Protein AF-A0A4W5RNV9-F1 (afdb_monomer_lite)

pLDDT: mean 83.93, std 9.28, range [51.06, 95.19]

Structure (mmCIF, N/CA/C/O backbone):
data_AF-A0A4W5RNV9-F1
#
_entry.id   AF-A0A4W5RNV9-F1
#
loop_
_atom_site.group_PDB
_atom_site.id
_atom_site.type_symbol
_atom_site.label_atom_id
_atom_site.label_alt_id
_atom_site.label_comp_id
_atom_site.label_asym_id
_atom_site.label_entity_id
_atom_site.label_seq_id
_atom_site.pdbx_PDB_ins_code
_atom_site.Cartn_x
_atom_site.Cartn_y
_atom_site.Cartn_z
_atom_site.occupancy
_atom_site.B_iso_or_equiv
_atom_site.auth_seq_id
_atom_site.auth_comp_id
_atom_site.auth_asym_id
_atom_site.auth_atom_id
_atom_site.pdbx_PDB_model_num
ATOM 1 N N . MET A 1 1 ? -69.099 -3.781 39.130 1.00 58.97 1 MET A N 1
ATOM 2 C CA . MET A 1 1 ? -67.639 -3.801 38.863 1.00 58.97 1 MET A CA 1
ATOM 3 C C . MET A 1 1 ? -66.795 -4.014 40.125 1.00 58.97 1 MET A C 1
ATOM 5 O O . MET A 1 1 ? -65.880 -4.821 40.076 1.00 58.97 1 MET A O 1
ATOM 9 N N . LEU A 1 2 ? -67.103 -3.365 41.258 1.00 75.88 2 LEU A N 1
ATOM 10 C CA . LEU A 1 2 ? -66.300 -3.447 42.494 1.00 75.88 2 LEU A CA 1
ATOM 11 C C . LEU A 1 2 ? -66.225 -4.854 43.123 1.00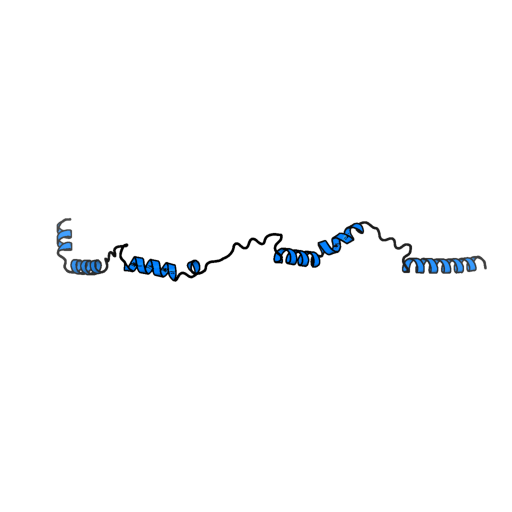 75.88 2 LEU A C 1
ATOM 13 O O . LEU A 1 2 ? -65.131 -5.308 43.431 1.00 75.88 2 LEU A O 1
ATOM 17 N N . ALA A 1 3 ? -67.345 -5.579 43.223 1.00 73.31 3 ALA A N 1
ATOM 18 C CA . ALA A 1 3 ? -67.386 -6.911 43.848 1.00 73.31 3 ALA A CA 1
ATOM 19 C C . ALA A 1 3 ? -66.499 -7.965 43.148 1.00 73.31 3 ALA A C 1
ATOM 21 O O . ALA A 1 3 ? -65.906 -8.821 43.798 1.00 73.31 3 ALA A O 1
ATOM 22 N N . LEU A 1 4 ? -66.360 -7.872 41.821 1.00 79.56 4 LEU A N 1
ATOM 23 C CA . LEU A 1 4 ? -65.486 -8.739 41.023 1.00 79.56 4 LEU A CA 1
ATOM 24 C C . LEU A 1 4 ? -64.002 -8.482 41.326 1.00 79.56 4 LEU A C 1
ATOM 26 O O . LEU A 1 4 ? -63.221 -9.425 41.426 1.00 79.56 4 LEU A O 1
ATOM 30 N N . ASN A 1 5 ? -63.621 -7.219 41.539 1.00 78.62 5 ASN A N 1
ATOM 31 C CA . ASN A 1 5 ? -62.270 -6.865 41.974 1.00 78.62 5 ASN A CA 1
ATOM 32 C C . ASN A 1 5 ? -62.004 -7.316 43.415 1.00 78.62 5 ASN A C 1
ATOM 34 O O . ASN A 1 5 ? -60.922 -7.826 43.694 1.00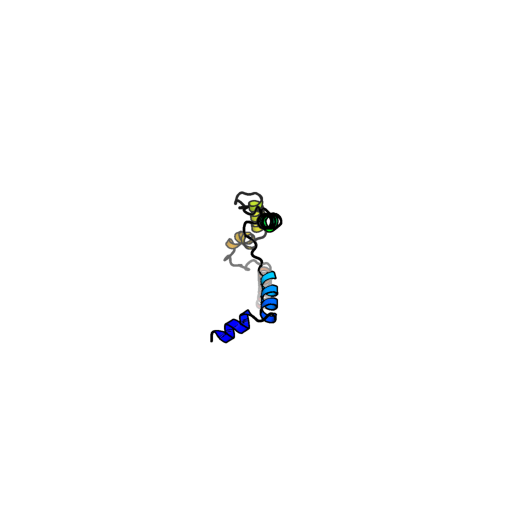 78.62 5 ASN A O 1
ATOM 38 N N . SER A 1 6 ? -62.989 -7.209 44.310 1.00 76.88 6 SER A N 1
ATOM 39 C CA . SER A 1 6 ? -62.886 -7.714 45.685 1.00 76.88 6 SER A CA 1
ATOM 40 C C . SER A 1 6 ? -62.646 -9.228 45.720 1.00 76.88 6 SER A C 1
ATOM 42 O O . SER A 1 6 ? -61.741 -9.689 46.411 1.00 76.88 6 SER A O 1
ATOM 44 N N . ALA A 1 7 ? -63.389 -9.996 44.914 1.00 78.88 7 ALA A N 1
ATOM 45 C CA . ALA A 1 7 ? -63.210 -11.445 44.791 1.00 78.88 7 ALA A CA 1
ATOM 46 C C . ALA A 1 7 ? -61.848 -11.820 44.182 1.00 78.88 7 ALA A C 1
ATOM 48 O O . ALA A 1 7 ? -61.214 -12.786 44.600 1.00 78.88 7 ALA A O 1
ATOM 49 N N . ARG A 1 8 ? -61.367 -11.026 43.218 1.00 76.75 8 ARG A N 1
ATOM 50 C CA . ARG A 1 8 ? -60.053 -11.207 42.594 1.00 76.75 8 ARG A CA 1
ATOM 51 C C . ARG A 1 8 ? -58.904 -10.985 43.588 1.00 76.75 8 ARG A C 1
ATOM 53 O O . ARG A 1 8 ? -57.928 -11.727 43.544 1.00 76.75 8 ARG A O 1
ATOM 60 N N . ILE A 1 9 ? -59.030 -10.000 44.479 1.00 77.50 9 ILE A N 1
ATOM 61 C CA . ILE A 1 9 ? -58.042 -9.685 45.528 1.00 77.50 9 ILE A CA 1
ATOM 62 C C . ILE A 1 9 ? -58.061 -10.735 46.649 1.00 77.50 9 ILE A C 1
ATOM 64 O O . ILE A 1 9 ? -57.005 -11.109 47.146 1.00 77.50 9 ILE A O 1
ATOM 68 N N . ALA A 1 10 ? -59.240 -11.251 47.008 1.00 79.12 10 ALA A N 1
ATOM 69 C CA . ALA A 1 10 ? -59.396 -12.293 48.028 1.00 79.12 10 ALA A CA 1
ATOM 70 C C . ALA A 1 10 ? -59.018 -13.710 47.541 1.00 79.12 10 ALA A C 1
ATOM 72 O O . ALA A 1 10 ? -59.038 -14.662 48.316 1.00 79.12 10 ALA A O 1
ATOM 73 N N . SER A 1 11 ? -58.704 -13.876 46.253 1.00 86.94 11 SER A N 1
ATOM 74 C CA . SER A 1 11 ? -58.405 -15.178 45.660 1.00 86.94 11 SER A CA 1
ATOM 75 C C . SER A 1 11 ? -56.946 -15.591 45.888 1.00 86.94 11 SER A C 1
ATOM 77 O O . SER A 1 11 ? -56.035 -15.136 45.191 1.00 86.94 11 SER A O 1
ATOM 79 N N . ASP A 1 12 ? -56.744 -16.581 46.754 1.00 84.62 12 ASP A N 1
ATOM 80 C CA . ASP A 1 12 ? -55.444 -17.185 47.088 1.00 84.62 12 ASP A CA 1
ATOM 81 C C . ASP A 1 12 ? -54.624 -17.662 45.878 1.00 84.62 12 ASP A C 1
ATOM 83 O O . ASP A 1 12 ? -53.395 -17.563 45.860 1.00 84.62 12 ASP A O 1
ATOM 87 N N . ALA A 1 13 ? -55.286 -18.172 44.836 1.00 84.25 13 ALA A N 1
ATOM 88 C CA . ALA A 1 13 ? -54.611 -18.636 43.624 1.00 84.25 13 ALA A CA 1
ATOM 89 C C . ALA A 1 13 ? -53.945 -17.483 42.850 1.00 84.25 13 ALA A C 1
ATOM 91 O O . ALA A 1 13 ? -52.837 -17.632 42.331 1.00 84.25 13 ALA A O 1
ATOM 92 N N . LEU A 1 14 ? -54.605 -16.321 42.802 1.00 85.19 14 LEU A N 1
ATOM 93 C CA . LEU A 1 14 ? -54.078 -15.121 42.153 1.00 85.19 14 LEU A CA 1
ATOM 94 C C . LEU A 1 14 ? -52.966 -14.505 42.996 1.00 85.19 14 LEU A C 1
ATOM 96 O O . LEU A 1 14 ? -51.916 -14.179 42.451 1.00 85.19 14 LEU A O 1
ATOM 100 N N . TYR A 1 15 ? -53.139 -14.473 44.319 1.00 85.12 15 TYR A N 1
ATOM 101 C CA . TYR A 1 15 ? -52.088 -14.057 45.244 1.00 85.12 15 TYR A CA 1
ATOM 102 C C . TYR A 1 15 ? -50.806 -14.885 45.071 1.00 85.12 15 TYR A C 1
ATOM 104 O O . TYR A 1 15 ? -49.729 -14.327 44.867 1.00 85.12 15 TYR A O 1
ATOM 112 N N . LYS A 1 16 ? -50.904 -16.222 45.074 1.00 90.69 16 LYS A N 1
ATOM 113 C CA . LYS A 1 16 ? -49.736 -17.106 44.897 1.00 90.69 16 LYS A CA 1
ATOM 114 C C . LYS A 1 16 ? -49.077 -16.932 43.528 1.00 90.69 16 LYS A C 1
ATOM 116 O O . LYS A 1 16 ? -47.851 -16.995 43.428 1.00 90.69 16 LYS A O 1
ATOM 121 N N . LYS A 1 17 ? -49.870 -16.702 42.478 1.00 90.19 17 LYS A N 1
ATOM 122 C CA . LYS A 1 17 ? -49.361 -16.416 41.131 1.00 90.19 17 LYS A CA 1
ATOM 123 C C . LYS A 1 17 ? -48.562 -15.113 41.109 1.00 90.19 17 LYS A C 1
ATOM 125 O O . LYS A 1 17 ? -47.406 -15.125 40.687 1.00 90.19 17 LYS A O 1
ATOM 130 N N . ASP A 1 18 ? -49.143 -14.025 41.604 1.00 87.94 18 ASP A N 1
ATOM 131 C CA . ASP A 1 18 ? -48.507 -12.706 41.605 1.00 87.94 18 ASP A CA 1
ATOM 132 C C . ASP A 1 18 ? -47.288 -12.666 42.542 1.00 87.94 18 ASP A C 1
ATOM 134 O O . ASP A 1 18 ? -46.279 -12.041 42.219 1.00 87.94 18 ASP A O 1
ATOM 138 N N . PHE A 1 19 ? -47.324 -13.413 43.649 1.00 87.94 19 PHE A N 1
ATOM 139 C CA . PHE A 1 19 ? -46.187 -13.605 44.552 1.00 87.94 19 PHE A CA 1
ATOM 140 C C . PHE A 1 19 ? -45.017 -14.336 43.884 1.00 87.94 19 PHE A C 1
ATOM 142 O O . PHE A 1 19 ? -43.859 -13.978 44.077 1.00 87.94 19 PHE A O 1
ATOM 149 N N . ASN A 1 20 ? -45.281 -15.357 43.070 1.00 90.25 20 ASN A N 1
ATOM 150 C CA . ASN A 1 20 ? -44.209 -16.012 42.321 1.00 90.25 20 ASN A CA 1
ATOM 151 C C . ASN A 1 20 ? -43.672 -15.119 41.193 1.00 90.25 20 ASN A C 1
ATOM 153 O O . ASN A 1 20 ? -42.471 -15.127 40.938 1.00 90.25 20 ASN A O 1
ATOM 157 N N . MET A 1 21 ? -44.525 -14.294 40.578 1.00 88.88 21 MET A N 1
ATOM 158 C CA . MET A 1 21 ? -44.105 -13.295 39.587 1.00 88.88 21 MET A CA 1
ATOM 159 C C . MET A 1 21 ? -43.334 -12.119 40.196 1.00 88.88 21 MET A C 1
ATOM 161 O O . MET A 1 21 ? -42.543 -11.484 39.503 1.00 88.88 21 MET A O 1
ATOM 165 N N . SER A 1 22 ? -43.546 -11.778 41.468 1.00 87.19 22 SER A N 1
ATOM 166 C CA . SER A 1 22 ? -42.786 -10.704 42.115 1.00 87.19 22 SER A CA 1
ATOM 167 C C . SER A 1 22 ? -41.362 -11.138 42.454 1.00 87.19 22 SER A C 1
ATOM 169 O O . SER A 1 22 ? -40.446 -10.332 42.322 1.00 87.19 22 SER A O 1
ATOM 171 N N . LYS A 1 23 ? -41.143 -12.420 42.775 1.00 86.88 23 LYS A N 1
ATOM 172 C CA . LYS A 1 23 ? -39.803 -12.985 43.017 1.00 86.88 23 LYS A CA 1
ATOM 173 C C . LYS A 1 23 ? -38.863 -12.873 41.823 1.00 86.88 23 LYS A C 1
ATOM 175 O O . LYS A 1 23 ? -37.662 -12.934 42.018 1.00 86.88 23 LYS A O 1
ATOM 180 N N . THR A 1 24 ? -39.380 -12.736 40.604 1.00 83.25 24 THR A N 1
ATOM 181 C CA . THR A 1 24 ? -38.552 -12.572 39.400 1.00 83.25 24 THR A CA 1
ATOM 182 C C . THR A 1 24 ? -38.249 -11.105 39.086 1.00 83.25 24 THR A C 1
ATOM 184 O O . THR A 1 24 ? -37.485 -10.824 38.166 1.00 83.25 24 THR A O 1
ATOM 187 N N . LYS A 1 25 ? -38.841 -10.152 39.818 1.00 83.94 25 LYS A N 1
ATOM 188 C CA . LYS A 1 25 ? -38.636 -8.711 39.616 1.00 83.94 25 LYS A CA 1
ATOM 189 C C . LYS A 1 25 ? -37.451 -8.230 40.448 1.00 83.94 25 LYS A C 1
ATOM 191 O O . LYS A 1 25 ? -37.625 -7.634 41.506 1.00 83.94 25 LYS A O 1
ATOM 196 N N . PHE A 1 26 ? -36.245 -8.462 39.949 1.00 80.81 26 PHE A N 1
ATOM 197 C CA . PHE A 1 26 ? -35.030 -7.906 40.540 1.00 80.81 26 PHE A CA 1
ATOM 198 C C . PHE A 1 26 ? -34.676 -6.577 39.868 1.00 80.81 26 PHE A C 1
ATOM 200 O O . PHE A 1 26 ? -34.549 -6.511 38.649 1.00 80.81 26 PHE A O 1
ATOM 207 N N . HIS A 1 27 ? -34.513 -5.520 40.665 1.00 80.44 27 HIS A N 1
ATOM 208 C CA . HIS A 1 27 ? -33.891 -4.271 40.229 1.00 80.44 27 HIS A CA 1
ATOM 209 C C . HIS A 1 27 ? -32.483 -4.231 40.806 1.00 80.44 27 HIS A C 1
ATOM 211 O O . HIS A 1 27 ? -32.312 -4.035 42.009 1.00 80.44 27 HIS A O 1
ATOM 217 N N . LEU A 1 28 ? -31.480 -4.449 39.957 1.00 79.88 28 LEU A N 1
ATOM 218 C CA . LEU A 1 28 ? -30.101 -4.202 40.348 1.00 79.88 28 LEU A CA 1
ATOM 219 C C . LEU A 1 28 ? -29.789 -2.720 40.115 1.00 79.88 28 LEU A C 1
ATOM 221 O O . LEU A 1 28 ? -30.036 -2.227 39.011 1.00 79.88 28 LEU A O 1
ATOM 225 N N . PRO A 1 29 ? -29.268 -1.999 41.122 1.00 83.56 29 PRO A N 1
ATOM 226 C CA . PRO A 1 29 ? -28.778 -0.647 40.912 1.00 83.56 29 PRO A CA 1
ATOM 227 C C . PRO A 1 29 ? -27.620 -0.682 39.913 1.00 83.56 29 PRO A C 1
ATOM 229 O O . PRO A 1 29 ? -26.732 -1.529 40.007 1.00 83.56 29 PRO A O 1
ATOM 232 N N . VAL A 1 30 ? -27.641 0.243 38.955 1.00 74.81 30 VAL A N 1
ATOM 233 C CA . VAL A 1 30 ? -26.616 0.347 37.904 1.00 74.81 30 VAL A CA 1
ATOM 234 C C . VAL A 1 30 ? -25.235 0.637 38.502 1.00 74.81 30 VAL A C 1
ATOM 236 O O . VAL A 1 30 ? -24.239 0.115 38.011 1.00 74.81 30 VAL A O 1
ATOM 239 N N . ASP A 1 31 ? -25.197 1.363 39.620 1.00 83.12 31 ASP A N 1
ATOM 240 C CA . ASP A 1 31 ? -23.973 1.774 40.319 1.00 83.12 31 ASP A CA 1
ATOM 241 C C . ASP A 1 31 ? -23.426 0.688 41.268 1.00 83.12 31 ASP A C 1
ATOM 243 O O . ASP A 1 31 ? -22.654 0.959 42.189 1.00 83.12 31 ASP A O 1
ATOM 247 N N . MET A 1 32 ? -23.844 -0.571 41.093 1.00 90.94 32 MET A N 1
ATOM 248 C CA . MET A 1 32 ? -23.283 -1.675 41.862 1.00 90.94 32 MET A CA 1
ATOM 249 C C . MET A 1 32 ? -21.817 -1.892 41.468 1.00 90.94 32 MET A C 1
ATOM 251 O O . MET A 1 32 ? -21.484 -2.086 40.298 1.00 90.94 32 MET A O 1
ATOM 255 N N . LEU A 1 33 ? -20.943 -1.961 42.472 1.00 91.31 33 LEU A N 1
ATOM 256 C CA . LEU A 1 33 ? -19.493 -2.089 42.293 1.00 91.31 33 LEU A CA 1
ATOM 257 C C . LEU A 1 33 ? -19.085 -3.308 41.439 1.00 91.31 33 LEU A C 1
ATOM 259 O O . LEU A 1 33 ? -18.093 -3.270 40.716 1.00 91.31 33 LEU A O 1
ATOM 263 N N . THR A 1 34 ? -19.869 -4.390 41.489 1.00 90.50 34 THR A N 1
ATOM 264 C CA . THR A 1 34 ? -19.662 -5.604 40.683 1.00 90.50 34 THR A CA 1
ATOM 265 C C . THR A 1 34 ? -19.898 -5.363 39.191 1.00 90.50 34 THR A C 1
ATOM 267 O O . THR A 1 34 ? -19.150 -5.888 38.367 1.00 90.50 34 THR A O 1
ATOM 270 N N . ILE A 1 35 ? -20.891 -4.542 38.835 1.00 90.69 35 ILE A N 1
ATOM 271 C CA . ILE A 1 35 ? -21.207 -4.178 37.449 1.00 90.69 35 ILE A CA 1
ATOM 272 C C . ILE A 1 35 ? -20.107 -3.267 36.901 1.00 90.69 35 ILE A C 1
ATOM 274 O O . ILE A 1 35 ? -19.610 -3.493 35.795 1.00 90.69 35 ILE A O 1
ATOM 278 N N . GLU A 1 36 ? -19.664 -2.283 37.689 1.00 92.19 36 GLU A N 1
ATOM 279 C CA . GLU A 1 36 ? -18.540 -1.425 37.304 1.00 92.19 36 GLU A CA 1
ATOM 280 C C . GLU A 1 36 ? -17.249 -2.220 37.089 1.00 92.19 36 GLU A C 1
ATOM 282 O O . GLU A 1 36 ? -16.530 -1.998 36.109 1.00 92.19 36 GLU A O 1
ATOM 287 N N . LEU A 1 37 ? -16.955 -3.162 37.988 1.00 93.88 37 LEU A N 1
ATOM 288 C CA . LEU A 1 37 ? -15.776 -4.014 37.888 1.00 93.88 37 LEU A CA 1
ATOM 289 C C . LEU A 1 37 ? -15.844 -4.916 36.651 1.00 93.88 37 LEU A C 1
ATOM 291 O O . LEU A 1 37 ? -14.867 -4.996 35.906 1.00 93.88 37 LEU A O 1
ATOM 295 N N . ALA A 1 38 ? -17.001 -5.526 36.377 1.00 92.44 38 ALA A N 1
ATOM 296 C CA . ALA A 1 38 ? -17.212 -6.328 35.173 1.00 92.44 38 ALA A CA 1
ATOM 297 C C . ALA A 1 38 ? -17.007 -5.501 33.893 1.00 92.44 38 ALA A C 1
ATOM 299 O O . ALA A 1 38 ? -16.335 -5.954 32.964 1.00 92.44 38 ALA A O 1
ATOM 300 N N . LYS A 1 39 ? -17.507 -4.259 33.867 1.00 91.56 39 LYS A N 1
ATOM 301 C CA . LYS A 1 39 ? -17.320 -3.332 32.742 1.00 91.56 39 LYS A CA 1
ATOM 302 C C . LYS A 1 39 ? -15.842 -3.002 32.517 1.00 91.56 39 LYS A C 1
ATOM 304 O O . LYS A 1 39 ? -15.372 -3.045 31.382 1.00 91.56 39 LYS A O 1
ATOM 309 N N . LYS A 1 40 ? -15.090 -2.713 33.584 1.00 92.50 40 LYS A N 1
ATOM 310 C CA . LYS A 1 40 ? -13.639 -2.458 33.497 1.00 92.50 40 LYS A CA 1
ATOM 311 C C . LYS A 1 40 ? -12.879 -3.689 33.000 1.00 92.50 40 LYS A C 1
ATOM 313 O O . LYS A 1 40 ? -12.027 -3.560 32.124 1.00 92.50 40 LYS A O 1
ATOM 318 N N . CYS A 1 41 ? -13.227 -4.872 33.501 1.00 93.25 41 CYS A N 1
ATOM 319 C CA . CYS A 1 41 ? -12.619 -6.130 33.074 1.00 93.25 41 CYS A CA 1
ATOM 320 C C . CYS A 1 41 ? -12.878 -6.406 31.581 1.00 93.25 41 CYS A C 1
ATOM 322 O O . CYS A 1 41 ? -11.946 -6.727 30.847 1.00 93.25 41 CYS A O 1
ATOM 324 N N . GLN A 1 42 ? -14.102 -6.169 31.092 1.00 93.12 42 GLN A N 1
ATOM 325 C CA . GLN A 1 42 ? -14.424 -6.271 29.663 1.00 93.12 42 GLN A CA 1
ATOM 326 C C . GLN A 1 42 ? -13.564 -5.354 28.789 1.00 93.12 42 GLN A C 1
ATOM 328 O O . GLN A 1 42 ? -13.116 -5.776 27.727 1.00 93.12 42 GLN A O 1
ATOM 333 N N . VAL A 1 43 ? -13.323 -4.112 29.220 1.00 90.94 43 VAL A N 1
ATOM 334 C CA . VAL A 1 43 ? -12.475 -3.172 28.470 1.00 90.94 43 VAL A CA 1
ATOM 335 C C . VAL A 1 43 ? -11.028 -3.663 28.408 1.00 90.94 43 VAL A C 1
ATOM 337 O O . VAL A 1 43 ? -10.414 -3.565 27.349 1.00 90.94 43 VAL A O 1
ATOM 340 N N . GLN A 1 44 ? -10.505 -4.213 29.507 1.00 88.19 44 GLN A N 1
ATOM 341 C CA . GLN A 1 44 ? -9.129 -4.715 29.590 1.00 88.19 44 GLN A CA 1
ATOM 342 C C . GLN A 1 44 ? -8.899 -5.993 28.777 1.00 88.19 44 GLN A C 1
ATOM 344 O O . GLN A 1 44 ? -7.853 -6.138 28.154 1.00 88.19 44 GLN A O 1
ATOM 349 N N . VAL A 1 45 ? -9.868 -6.911 28.769 1.00 89.44 45 VAL A N 1
ATOM 350 C CA . VAL A 1 45 ? -9.784 -8.175 28.012 1.00 89.44 45 VAL A CA 1
ATOM 351 C C . VAL A 1 45 ? -10.042 -7.958 26.514 1.00 89.44 45 VAL A C 1
ATOM 353 O O . VAL A 1 45 ? -9.766 -8.834 25.696 1.00 89.44 45 VAL A O 1
ATOM 356 N N . ASN A 1 46 ? -10.556 -6.791 26.122 1.00 90.12 46 ASN A N 1
ATOM 357 C CA . ASN A 1 46 ? -10.827 -6.489 24.727 1.00 90.12 46 ASN A CA 1
ATOM 358 C C . ASN A 1 46 ? -9.521 -6.354 23.921 1.00 90.12 46 ASN A C 1
ATOM 360 O O . ASN A 1 46 ? -8.824 -5.343 24.006 1.00 90.12 46 ASN A O 1
ATOM 364 N N . ASP A 1 47 ? -9.243 -7.356 23.084 1.00 84.12 47 ASP A N 1
ATOM 365 C CA . ASP A 1 47 ? -8.063 -7.429 22.213 1.00 84.12 47 ASP A CA 1
ATOM 366 C C . ASP A 1 47 ? -7.922 -6.213 21.277 1.00 84.12 47 ASP A C 1
ATOM 368 O O . ASP A 1 47 ? -6.809 -5.760 21.014 1.00 84.12 47 ASP A O 1
ATOM 372 N N . PHE A 1 48 ? -9.038 -5.624 20.831 1.00 82.00 48 PHE A N 1
ATOM 373 C CA . PHE A 1 48 ? -9.018 -4.418 20.001 1.00 82.00 48 PHE A CA 1
ATOM 374 C C . PHE A 1 48 ? -8.418 -3.221 20.749 1.00 82.00 48 PHE A C 1
ATOM 376 O O . PHE A 1 48 ? -7.643 -2.472 20.162 1.00 82.00 48 PHE A O 1
ATOM 383 N N . ASN A 1 49 ? -8.736 -3.064 22.038 1.00 79.19 49 ASN A N 1
ATOM 384 C CA . ASN A 1 49 ? -8.161 -2.008 22.878 1.00 79.19 49 ASN A CA 1
ATOM 385 C C . ASN A 1 49 ? -6.766 -2.378 23.402 1.00 79.19 49 ASN A C 1
ATOM 387 O O . ASN A 1 49 ? -5.957 -1.494 23.667 1.00 79.19 49 ASN A O 1
ATOM 391 N N . TYR A 1 50 ? -6.487 -3.673 23.563 1.00 77.88 50 TYR A N 1
ATOM 392 C CA . TYR A 1 50 ? -5.188 -4.181 24.006 1.00 77.88 50 TYR A CA 1
ATOM 393 C C 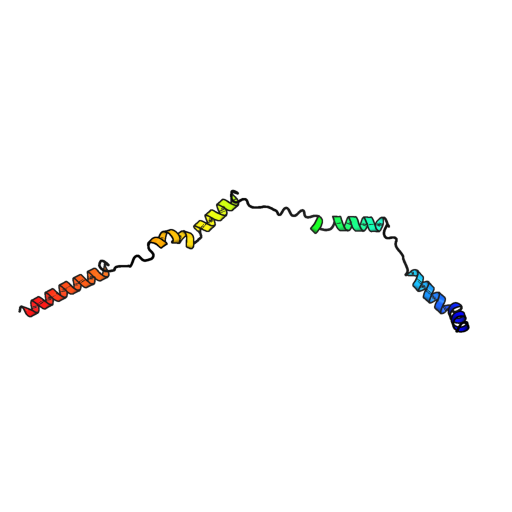. TYR A 1 50 ? -4.094 -3.969 22.951 1.00 77.88 50 TYR A C 1
ATOM 395 O O . TYR A 1 50 ? -2.947 -3.665 23.282 1.00 77.88 50 TYR A O 1
ATOM 403 N N . ARG A 1 51 ? -4.434 -4.114 21.665 1.00 81.50 51 ARG A N 1
ATOM 404 C CA . ARG A 1 51 ? -3.485 -3.946 20.562 1.00 81.50 51 ARG A CA 1
ATOM 405 C C . ARG A 1 51 ? -3.348 -2.478 20.172 1.00 81.50 51 ARG A C 1
ATOM 407 O O . ARG A 1 51 ? -4.140 -1.956 19.390 1.00 81.50 51 ARG A O 1
ATOM 414 N N . THR A 1 52 ? -2.266 -1.838 20.604 1.00 73.88 52 THR A N 1
ATOM 415 C CA . THR A 1 52 ? -1.855 -0.543 20.046 1.00 73.88 52 THR A CA 1
ATOM 416 C C . THR A 1 52 ? -1.368 -0.737 18.611 1.00 73.88 52 THR A C 1
ATOM 418 O O . THR A 1 52 ? -0.236 -1.156 18.367 1.00 73.88 52 THR A O 1
ATOM 421 N N . ARG A 1 53 ? -2.229 -0.448 17.632 1.00 72.56 53 ARG A N 1
ATOM 422 C CA . ARG A 1 53 ? -1.847 -0.453 16.216 1.00 72.56 53 ARG A CA 1
ATOM 423 C C . ARG A 1 53 ? -1.009 0.787 15.904 1.00 72.56 53 ARG A C 1
ATOM 425 O O . ARG A 1 53 ? -1.542 1.876 15.719 1.00 72.56 53 ARG A O 1
ATOM 432 N N . LEU A 1 54 ? 0.308 0.618 15.835 1.00 69.44 54 LEU A N 1
ATOM 433 C CA . LEU A 1 54 ? 1.247 1.635 15.353 1.00 69.44 54 LEU A CA 1
ATOM 434 C C . LEU A 1 54 ? 1.174 1.719 13.822 1.00 69.44 54 LEU A C 1
ATOM 436 O O . LEU A 1 54 ? 2.024 1.163 13.127 1.00 69.44 54 LEU A O 1
ATOM 440 N N . HIS A 1 55 ? 0.149 2.365 13.268 1.00 67.94 55 HIS A N 1
ATOM 441 C CA . HIS A 1 55 ? 0.001 2.460 11.811 1.00 67.94 55 HIS A CA 1
ATOM 442 C C . HIS A 1 55 ? -0.240 3.885 11.332 1.00 67.94 55 HIS A C 1
ATOM 444 O O . HIS A 1 55 ? -1.276 4.186 10.760 1.00 67.94 55 HIS A O 1
ATOM 450 N N . ASN A 1 56 ? 0.784 4.721 11.488 1.00 60.50 56 ASN A N 1
ATOM 451 C CA . ASN A 1 56 ? 0.994 5.900 10.652 1.00 60.50 56 ASN A CA 1
ATOM 452 C C . ASN A 1 56 ? 2.481 5.963 10.264 1.00 60.50 56 ASN A C 1
ATOM 454 O O . ASN A 1 56 ? 3.185 6.911 10.597 1.00 60.50 56 ASN A O 1
ATOM 458 N N . TRP A 1 57 ? 2.987 4.927 9.588 1.00 62.44 57 TRP A N 1
ATOM 459 C CA . TRP A 1 57 ? 4.254 5.062 8.868 1.00 62.44 57 TRP A CA 1
ATOM 460 C C . TRP A 1 57 ? 3.960 5.792 7.565 1.00 62.44 57 TRP A C 1
ATOM 462 O O . TRP A 1 57 ? 3.592 5.188 6.561 1.00 62.44 57 TRP A O 1
ATOM 472 N N . THR A 1 58 ? 4.066 7.116 7.598 1.00 70.19 58 THR A N 1
ATOM 473 C CA . THR A 1 58 ? 4.166 7.890 6.365 1.00 70.19 58 THR A CA 1
ATOM 474 C C . THR A 1 58 ? 5.560 7.629 5.819 1.00 70.19 58 THR A C 1
ATOM 476 O O . THR A 1 58 ? 6.541 8.122 6.370 1.00 70.19 58 THR A O 1
ATOM 479 N N . CYS A 1 59 ? 5.664 6.807 4.778 1.00 72.25 59 CYS A N 1
ATOM 480 C CA . CYS A 1 59 ? 6.928 6.615 4.088 1.00 72.25 59 CYS A CA 1
ATOM 481 C C . CYS A 1 59 ? 7.302 7.944 3.426 1.00 72.25 59 CYS A C 1
ATOM 483 O O . CYS A 1 59 ? 6.664 8.363 2.457 1.00 72.25 59 CYS A O 1
ATOM 485 N N . LEU A 1 60 ? 8.286 8.643 3.991 1.00 82.88 60 LEU A N 1
ATOM 486 C CA . LEU A 1 60 ? 8.758 9.889 3.410 1.00 82.88 60 LEU A CA 1
ATOM 487 C C . LEU A 1 60 ? 9.431 9.572 2.062 1.00 82.88 60 LEU A C 1
ATOM 489 O O . LEU A 1 60 ? 10.066 8.523 1.925 1.00 82.88 60 LEU A O 1
ATOM 493 N N . PRO A 1 61 ? 9.303 10.441 1.048 1.00 83.12 61 PRO A N 1
ATOM 494 C CA . PRO A 1 61 ? 9.854 10.182 -0.284 1.00 83.12 61 PRO A CA 1
ATOM 495 C C . PRO A 1 61 ? 11.387 10.037 -0.305 1.00 83.12 61 PRO A C 1
ATOM 497 O O . PRO A 1 61 ? 11.930 9.491 -1.263 1.00 83.12 61 PRO A O 1
ATOM 500 N N . ASP A 1 62 ? 12.076 10.507 0.736 1.00 87.38 62 ASP A N 1
ATOM 501 C CA . ASP A 1 62 ? 13.520 10.382 0.956 1.00 87.38 62 ASP A CA 1
ATOM 502 C C . ASP A 1 62 ? 13.923 9.132 1.762 1.00 87.38 62 ASP A C 1
ATOM 504 O O . ASP A 1 62 ? 15.110 8.815 1.851 1.00 87.38 62 ASP A O 1
ATOM 508 N N . SER A 1 63 ? 12.959 8.401 2.331 1.00 89.56 63 SER A N 1
ATOM 509 C CA . SER A 1 63 ? 13.223 7.177 3.089 1.00 89.56 63 SER A CA 1
ATOM 510 C C . SER A 1 63 ? 13.878 6.131 2.190 1.00 89.56 63 SER A C 1
ATOM 512 O O . SER A 1 63 ? 13.456 5.918 1.050 1.00 89.56 63 SER A O 1
ATOM 514 N N . THR A 1 64 ? 14.891 5.442 2.718 1.00 89.38 64 THR A N 1
ATOM 515 C CA . THR A 1 64 ? 15.696 4.462 1.969 1.00 89.38 64 THR A CA 1
ATOM 516 C C . THR A 1 64 ? 14.838 3.424 1.263 1.00 89.38 64 THR A C 1
ATOM 518 O O . THR A 1 64 ? 15.086 3.112 0.101 1.00 89.38 64 THR A O 1
ATOM 521 N N . ASP A 1 65 ? 13.796 2.953 1.939 1.00 86.50 65 ASP A N 1
ATOM 522 C CA . ASP A 1 65 ? 12.923 1.884 1.464 1.00 86.50 65 ASP A CA 1
ATOM 523 C C . ASP A 1 65 ? 12.098 2.346 0.253 1.00 86.50 65 ASP A C 1
ATOM 525 O O . ASP A 1 65 ? 11.962 1.621 -0.732 1.00 86.50 65 ASP A O 1
ATOM 529 N N . VAL A 1 66 ? 11.622 3.596 0.271 1.00 88.94 66 VAL A N 1
ATOM 530 C CA . VAL A 1 66 ? 10.876 4.210 -0.841 1.00 88.94 66 VAL A CA 1
ATOM 531 C C . VAL A 1 66 ? 11.790 4.458 -2.031 1.00 88.94 66 VAL A C 1
ATOM 533 O O . VAL A 1 66 ? 11.427 4.158 -3.169 1.00 88.94 66 VAL A O 1
ATOM 536 N N . VAL A 1 67 ? 12.994 4.978 -1.778 1.00 93.25 67 VAL A N 1
ATOM 537 C CA . VAL A 1 67 ? 13.987 5.240 -2.826 1.00 93.25 67 VAL A CA 1
ATOM 538 C C . VAL A 1 67 ? 14.420 3.936 -3.497 1.00 93.25 67 VAL A C 1
ATOM 540 O O . VAL A 1 67 ? 14.530 3.886 -4.723 1.00 93.25 67 VAL A O 1
ATOM 543 N N . GLN A 1 68 ? 14.652 2.875 -2.722 1.00 93.88 68 GLN A N 1
ATOM 544 C CA . GLN A 1 68 ? 15.000 1.558 -3.254 1.00 93.88 68 GLN A CA 1
ATOM 545 C C . GLN A 1 68 ? 13.848 0.957 -4.061 1.00 93.88 68 GLN A C 1
ATOM 547 O O . GLN A 1 68 ? 14.077 0.542 -5.196 1.00 93.88 68 GLN A O 1
ATOM 552 N N . ALA A 1 69 ? 12.621 0.987 -3.534 1.00 93.38 69 ALA A N 1
ATOM 553 C CA . ALA A 1 69 ? 11.443 0.493 -4.245 1.00 93.38 69 ALA A CA 1
ATOM 554 C C . ALA A 1 69 ? 11.221 1.232 -5.574 1.00 93.38 69 ALA A C 1
ATOM 556 O O . ALA A 1 69 ? 10.963 0.611 -6.606 1.00 93.38 69 ALA A O 1
ATOM 557 N N . ARG A 1 70 ? 11.389 2.560 -5.584 1.00 92.69 70 ARG A N 1
ATOM 558 C CA . ARG A 1 70 ? 11.307 3.356 -6.812 1.00 92.69 70 ARG A CA 1
ATOM 559 C C . ARG A 1 70 ? 12.351 2.914 -7.836 1.00 92.69 70 ARG A C 1
ATOM 561 O O . ARG A 1 70 ? 11.993 2.651 -8.977 1.00 92.69 70 ARG A O 1
ATOM 568 N N . LYS A 1 71 ? 13.612 2.755 -7.422 1.00 94.19 71 LYS A N 1
ATOM 569 C CA . LYS A 1 71 ? 14.685 2.282 -8.313 1.00 94.19 71 LYS A CA 1
ATOM 570 C C . LYS A 1 71 ? 14.382 0.908 -8.905 1.00 94.19 71 LYS A C 1
ATOM 572 O O . LYS A 1 71 ? 14.614 0.701 -10.091 1.00 94.19 71 LYS A O 1
ATOM 577 N N . THR A 1 72 ? 13.870 -0.031 -8.110 1.00 95.19 72 THR A N 1
ATOM 578 C CA . THR A 1 72 ? 13.529 -1.365 -8.623 1.00 95.19 72 THR A CA 1
ATOM 579 C C . THR A 1 72 ? 12.363 -1.317 -9.604 1.00 95.19 72 THR A C 1
ATOM 581 O O . THR A 1 72 ? 12.398 -2.024 -10.606 1.00 95.19 72 THR A O 1
ATOM 584 N N . TYR A 1 73 ? 11.367 -0.459 -9.365 1.00 94.50 73 TYR A N 1
ATOM 585 C CA . TYR A 1 73 ? 10.263 -0.270 -10.307 1.00 94.50 73 TYR A CA 1
ATOM 586 C C . TYR A 1 73 ? 10.709 0.388 -11.607 1.00 94.50 73 TYR A C 1
ATOM 588 O O . TYR A 1 73 ? 10.301 -0.067 -12.670 1.00 94.50 73 TYR A O 1
ATOM 596 N N . ASP A 1 74 ? 11.575 1.399 -11.540 1.00 93.81 74 ASP A N 1
ATOM 597 C CA . ASP A 1 74 ? 12.119 2.046 -12.735 1.00 93.81 74 ASP A CA 1
ATOM 598 C C . ASP A 1 74 ? 12.920 1.040 -13.583 1.00 93.81 74 ASP A C 1
ATOM 600 O O . ASP A 1 74 ? 12.764 1.006 -14.800 1.00 93.81 74 ASP A O 1
ATOM 604 N N . LEU A 1 75 ? 13.703 0.158 -12.944 1.00 93.38 75 LEU A N 1
ATOM 605 C CA . LEU A 1 75 ? 14.441 -0.916 -13.624 1.00 93.38 75 LEU A CA 1
ATOM 606 C C . LEU A 1 75 ? 13.532 -1.984 -14.246 1.00 93.38 75 LEU A C 1
ATOM 608 O O . LEU A 1 75 ? 13.860 -2.531 -15.296 1.00 93.38 75 LEU A O 1
ATOM 612 N N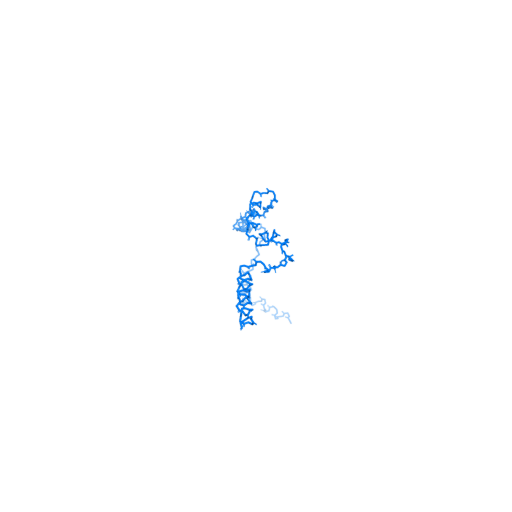 . GLN A 1 76 ? 12.415 -2.313 -13.595 1.00 93.25 76 GLN A N 1
ATOM 613 C CA . GLN A 1 76 ? 11.460 -3.302 -14.100 1.00 93.25 76 GLN A CA 1
ATOM 614 C C . GLN A 1 76 ? 10.530 -2.719 -15.176 1.00 93.25 76 GLN A C 1
ATOM 616 O O . GLN A 1 76 ? 9.938 -3.460 -15.960 1.00 93.25 76 GLN A O 1
ATOM 621 N N . SER A 1 77 ? 10.343 -1.402 -15.190 1.00 94.25 77 SER A N 1
ATOM 622 C CA . SER A 1 77 ? 9.362 -0.755 -16.047 1.00 94.25 77 SER A CA 1
ATOM 623 C C . SER A 1 77 ? 9.797 -0.780 -17.506 1.00 94.25 77 SER A C 1
ATOM 625 O O . SER A 1 77 ? 10.701 -0.062 -17.929 1.00 94.25 77 SER A O 1
ATOM 627 N N . ASP A 1 78 ? 9.054 -1.537 -18.304 1.00 90.31 78 ASP A N 1
ATOM 628 C CA . ASP A 1 78 ? 9.169 -1.563 -19.761 1.00 90.31 78 ASP A CA 1
ATOM 629 C C . ASP A 1 78 ? 9.037 -0.170 -20.394 1.00 90.31 78 ASP A C 1
ATOM 631 O O . ASP A 1 78 ? 9.652 0.102 -21.425 1.00 90.31 78 ASP A O 1
ATOM 635 N N . ALA A 1 79 ? 8.235 0.712 -19.790 1.00 89.75 79 ALA A N 1
ATOM 636 C CA . ALA A 1 79 ? 8.034 2.071 -20.278 1.00 89.75 79 ALA A CA 1
ATOM 637 C C . ALA A 1 79 ? 9.293 2.929 -20.099 1.00 89.75 79 ALA A C 1
ATOM 639 O O . ALA A 1 79 ? 9.683 3.637 -21.022 1.00 89.75 79 ALA A O 1
ATOM 640 N N . VAL A 1 80 ? 9.946 2.828 -18.936 1.00 89.75 80 VAL A N 1
ATOM 641 C CA . VAL A 1 80 ? 11.211 3.529 -18.660 1.00 89.75 80 VAL A CA 1
ATOM 642 C C . VAL A 1 80 ? 12.340 2.918 -19.487 1.00 89.75 80 VAL A C 1
ATOM 644 O O . VAL A 1 80 ? 13.129 3.640 -20.078 1.00 89.75 80 VAL A O 1
ATOM 647 N N . TYR A 1 81 ? 12.382 1.593 -19.621 1.00 87.31 81 TYR A N 1
ATOM 648 C CA . TYR A 1 81 ? 13.380 0.922 -20.455 1.00 87.31 81 TYR A CA 1
ATOM 649 C C . TYR A 1 81 ? 13.301 1.339 -21.936 1.00 87.31 81 TYR A C 1
ATOM 651 O O . TYR A 1 81 ? 14.324 1.490 -22.601 1.00 87.31 81 TYR A O 1
ATOM 659 N N . LYS A 1 82 ? 12.086 1.535 -22.464 1.00 88.50 82 LYS A N 1
ATOM 660 C CA . LYS A 1 82 ? 11.855 1.891 -23.874 1.00 88.50 82 LYS A CA 1
ATOM 661 C C . LYS A 1 82 ? 11.793 3.399 -24.129 1.00 88.50 82 LYS A C 1
ATOM 663 O O . LYS A 1 82 ? 11.711 3.778 -25.296 1.00 88.50 82 LYS A O 1
ATOM 668 N N . SER A 1 83 ? 11.852 4.255 -23.104 1.00 88.25 83 SER A N 1
ATOM 669 C CA . SER A 1 83 ? 11.770 5.714 -23.289 1.00 88.25 83 SER A CA 1
ATOM 670 C C . SER A 1 83 ? 12.899 6.232 -24.176 1.00 88.25 83 SER A C 1
ATOM 672 O O . SER A 1 83 ? 12.672 7.009 -25.100 1.00 88.25 83 SER A O 1
ATOM 674 N N . ASP A 1 84 ? 14.106 5.704 -23.976 1.00 82.12 84 ASP A N 1
ATOM 675 C CA . ASP A 1 84 ? 15.287 6.041 -24.771 1.00 82.12 84 ASP A CA 1
ATOM 676 C C . ASP A 1 84 ? 15.245 5.445 -26.180 1.00 82.12 84 ASP A C 1
ATOM 678 O O . ASP A 1 84 ? 16.157 5.675 -26.958 1.00 82.12 84 ASP A O 1
ATOM 682 N N . LEU A 1 85 ? 14.224 4.671 -26.546 1.00 81.62 85 LEU A N 1
ATOM 683 C CA . LEU A 1 85 ? 14.015 4.186 -27.912 1.00 81.62 85 LEU A CA 1
ATOM 684 C C . LEU A 1 85 ? 12.952 5.012 -28.648 1.00 81.62 85 LEU A C 1
ATOM 686 O O . LEU A 1 85 ? 12.778 4.846 -29.855 1.00 81.62 85 LEU A O 1
ATOM 690 N N . GLU A 1 86 ? 12.260 5.933 -27.969 1.00 81.56 86 GLU A N 1
ATOM 691 C CA . GLU A 1 86 ? 11.234 6.766 -28.602 1.00 81.56 86 GLU A CA 1
ATOM 692 C C . GLU A 1 86 ? 11.805 7.727 -29.651 1.00 81.56 86 GLU A C 1
ATOM 694 O O . GLU A 1 86 ? 11.101 8.054 -30.601 1.00 81.56 86 GLU A O 1
ATOM 699 N N . TRP A 1 87 ? 13.082 8.119 -29.571 1.00 79.12 87 TRP A N 1
ATOM 700 C CA . TRP A 1 87 ? 13.715 8.941 -30.618 1.00 79.12 87 TRP A CA 1
ATOM 701 C C . TRP A 1 87 ? 13.871 8.204 -31.957 1.00 79.12 87 TRP A C 1
ATOM 703 O O . TRP A 1 87 ? 13.975 8.848 -32.997 1.00 79.12 87 TRP A O 1
ATOM 713 N N . LEU A 1 88 ? 13.852 6.865 -31.951 1.00 78.25 88 LEU A N 1
ATOM 714 C CA . LEU A 1 88 ? 13.833 6.045 -33.168 1.00 78.25 88 LEU A CA 1
ATOM 715 C C . LEU A 1 88 ? 12.426 5.947 -33.772 1.00 78.25 88 LEU A C 1
ATOM 717 O O . LEU A 1 88 ? 12.259 5.484 -34.904 1.00 78.25 88 LEU A O 1
ATOM 721 N N . ARG A 1 89 ? 11.390 6.367 -33.037 1.00 76.50 89 ARG A N 1
ATOM 722 C CA . ARG A 1 89 ? 10.005 6.326 -33.501 1.00 76.50 89 ARG A CA 1
ATOM 723 C C . ARG A 1 89 ? 9.829 7.336 -34.635 1.00 76.50 89 ARG A C 1
ATOM 725 O O . ARG A 1 89 ? 9.811 8.541 -34.421 1.00 76.50 89 ARG A O 1
ATOM 732 N N . GLY A 1 90 ? 9.672 6.827 -35.853 1.00 78.00 90 GLY A N 1
ATOM 733 C CA . GLY A 1 90 ? 9.552 7.647 -37.063 1.00 78.00 90 GLY A CA 1
ATOM 734 C C . GLY A 1 90 ? 10.809 7.664 -37.934 1.00 78.00 90 GLY A C 1
ATOM 735 O O . GLY A 1 90 ? 10.736 8.131 -39.070 1.00 78.00 90 GLY A O 1
ATOM 736 N N . CYS A 1 91 ? 11.927 7.084 -37.482 1.00 79.12 91 CYS A N 1
ATOM 737 C CA . CYS A 1 91 ? 13.012 6.715 -38.385 1.00 79.12 91 CYS A CA 1
ATOM 738 C C . CYS A 1 91 ? 12.526 5.561 -39.274 1.00 79.12 91 CYS A C 1
ATOM 740 O O . CYS A 1 91 ? 12.337 4.437 -38.814 1.00 79.12 91 CYS A O 1
ATOM 742 N N . GLY A 1 92 ? 12.266 5.844 -40.551 1.00 77.00 92 GLY A N 1
ATOM 743 C CA . GLY A 1 92 ? 11.905 4.814 -41.520 1.00 77.00 92 GLY A CA 1
ATOM 744 C C . GLY A 1 92 ? 13.052 3.823 -41.729 1.00 77.00 92 GLY A C 1
ATOM 745 O O . GLY A 1 92 ? 14.217 4.212 -41.795 1.00 77.00 92 GLY A O 1
ATOM 746 N N . TRP A 1 93 ? 12.728 2.538 -41.864 1.00 74.75 93 TRP A N 1
ATOM 747 C CA . TRP A 1 93 ? 13.699 1.531 -42.287 1.00 74.75 93 TRP A CA 1
ATOM 748 C C . TRP A 1 93 ? 13.900 1.620 -43.804 1.00 74.75 93 TRP A C 1
ATOM 750 O O . TRP A 1 93 ? 12.950 1.410 -44.560 1.00 74.75 93 TRP A O 1
ATOM 760 N N . ASN A 1 94 ? 15.123 1.906 -44.264 1.00 78.56 94 ASN A N 1
ATOM 761 C CA . ASN A 1 94 ? 15.459 1.873 -45.688 1.00 78.56 94 ASN A CA 1
ATOM 762 C C . ASN A 1 94 ? 16.300 0.622 -46.019 1.00 78.56 94 ASN A C 1
ATOM 764 O O . ASN A 1 94 ? 17.464 0.554 -45.625 1.00 78.56 94 ASN A O 1
ATOM 768 N N . PRO A 1 95 ? 15.763 -0.356 -46.774 1.00 82.12 95 PRO A N 1
ATOM 769 C CA . PRO A 1 95 ? 16.470 -1.593 -47.097 1.00 82.12 95 PRO A CA 1
ATOM 770 C C . PRO A 1 95 ? 17.454 -1.466 -48.273 1.00 82.12 95 PRO A C 1
ATOM 772 O O . PRO A 1 95 ? 18.016 -2.482 -48.679 1.00 82.12 95 PRO A O 1
ATOM 775 N N . HIS A 1 96 ? 17.665 -0.273 -48.845 1.00 82.06 96 HIS A N 1
ATOM 776 C CA . HIS A 1 96 ? 18.415 -0.078 -50.098 1.00 82.06 96 HIS A CA 1
ATOM 777 C C . HIS A 1 96 ? 19.842 -0.669 -50.104 1.00 82.06 96 HIS A C 1
ATOM 779 O O . HIS A 1 96 ? 20.340 -1.041 -51.173 1.00 82.06 96 HIS A O 1
ATOM 785 N N . GLU A 1 97 ? 20.458 -0.793 -48.924 1.00 84.06 97 GLU A N 1
ATOM 786 C CA . GLU A 1 97 ? 21.788 -1.383 -48.694 1.00 84.06 97 GLU A CA 1
ATOM 787 C C . GLU A 1 97 ? 21.750 -2.673 -47.857 1.00 84.06 97 GLU A C 1
ATOM 789 O O . GLU A 1 97 ? 22.779 -3.173 -47.408 1.00 84.06 97 GLU A O 1
ATOM 794 N N . SER A 1 98 ? 20.567 -3.242 -47.631 1.00 89.88 98 SER A N 1
ATOM 795 C CA . SER A 1 98 ? 20.459 -4.532 -46.955 1.00 89.88 98 SER A CA 1
ATOM 796 C C . SER A 1 98 ? 21.136 -5.635 -47.775 1.00 89.88 98 SER A C 1
ATOM 798 O O . SER A 1 98 ? 21.136 -5.619 -49.009 1.00 89.88 98 SER A O 1
ATOM 800 N N . VAL A 1 99 ? 21.692 -6.628 -47.077 1.00 91.50 99 VAL A N 1
ATOM 801 C CA . VAL A 1 99 ? 22.423 -7.750 -47.689 1.00 91.50 99 VAL A CA 1
ATOM 802 C C . VAL A 1 99 ? 21.584 -8.459 -48.756 1.00 91.50 99 VAL A C 1
ATOM 804 O O . VAL A 1 99 ? 22.106 -8.840 -49.801 1.00 91.50 99 VAL A O 1
ATOM 807 N N . GLU A 1 100 ? 20.283 -8.620 -48.519 1.00 90.12 100 GLU A N 1
ATOM 808 C CA . GLU A 1 100 ? 19.377 -9.260 -49.476 1.00 90.12 100 GLU A CA 1
ATOM 809 C C . GLU A 1 100 ? 19.159 -8.411 -50.732 1.00 90.12 100 GLU A C 1
ATOM 811 O O . GLU A 1 100 ? 19.258 -8.930 -51.844 1.00 90.12 100 GLU A O 1
ATOM 816 N N . VAL A 1 101 ? 18.950 -7.099 -50.580 1.00 92.44 101 VAL A N 1
ATOM 817 C CA . VAL A 1 101 ? 18.783 -6.182 -51.720 1.00 92.44 101 VAL A CA 1
ATOM 818 C C . VAL A 1 101 ? 20.059 -6.104 -52.560 1.00 92.44 101 VAL A C 1
ATOM 820 O O . VAL A 1 101 ? 19.983 -6.095 -53.789 1.00 92.44 101 VAL A O 1
ATOM 823 N N . LEU A 1 102 ? 21.235 -6.110 -51.928 1.00 93.56 102 LEU A N 1
ATOM 824 C CA . LEU A 1 102 ? 22.517 -6.139 -52.637 1.00 93.56 102 LEU A CA 1
ATOM 825 C C . LEU A 1 102 ? 22.703 -7.440 -53.429 1.00 93.56 102 LEU A C 1
ATOM 827 O O . LEU A 1 102 ? 23.085 -7.389 -54.598 1.00 93.56 102 LEU A O 1
ATOM 831 N N . LYS A 1 103 ? 22.368 -8.599 -52.845 1.00 94.06 103 LYS A N 1
ATOM 832 C CA . LYS A 1 103 ? 22.412 -9.891 -53.555 1.00 94.06 103 LYS A CA 1
ATOM 833 C C . LYS A 1 103 ? 21.541 -9.882 -54.812 1.00 94.06 103 LYS A C 1
ATOM 835 O O . LYS A 1 103 ? 22.003 -10.313 -55.867 1.00 94.06 103 LYS A O 1
ATOM 840 N N . VAL A 1 104 ? 20.313 -9.363 -54.718 1.00 93.44 104 VAL A N 1
ATOM 841 C CA . VAL A 1 104 ? 19.399 -9.264 -55.869 1.00 93.44 104 VAL A CA 1
ATOM 842 C C . VAL A 1 104 ? 19.949 -8.315 -56.934 1.00 93.44 104 VAL A C 1
ATOM 844 O O . VAL A 1 104 ? 19.969 -8.684 -58.106 1.00 93.44 104 VAL A O 1
ATOM 847 N N . LYS A 1 105 ? 20.463 -7.140 -56.545 1.00 93.00 105 LYS A N 1
ATOM 848 C CA . LYS A 1 105 ? 21.091 -6.190 -57.483 1.00 93.00 105 LYS A CA 1
ATOM 849 C C . LYS A 1 105 ? 22.264 -6.820 -58.239 1.00 93.00 105 LYS A C 1
ATOM 851 O O . LYS A 1 105 ? 22.356 -6.675 -59.455 1.00 93.00 105 LYS A O 1
ATOM 856 N N . HIS A 1 106 ? 23.134 -7.552 -57.542 1.00 93.81 106 HIS A N 1
ATOM 857 C CA . HIS A 1 106 ? 24.253 -8.248 -58.178 1.00 93.81 106 HIS A CA 1
ATOM 858 C C . HIS A 1 106 ? 23.783 -9.353 -59.130 1.00 93.81 106 HIS A C 1
ATOM 860 O O . HIS A 1 106 ? 24.285 -9.443 -60.247 1.00 93.81 106 HIS A O 1
ATOM 866 N N . ALA A 1 107 ? 22.792 -10.154 -58.733 1.00 92.81 107 ALA A N 1
ATOM 867 C CA . ALA A 1 107 ? 22.231 -11.186 -59.603 1.00 92.81 107 ALA A CA 1
ATOM 868 C C . ALA A 1 107 ? 21.585 -10.588 -60.867 1.00 92.81 107 ALA A C 1
ATOM 870 O O . ALA A 1 107 ? 21.766 -11.118 -61.961 1.00 92.81 107 ALA A O 1
ATOM 871 N N . GLN A 1 108 ? 20.878 -9.461 -60.737 1.00 92.81 108 GLN A N 1
ATOM 872 C CA . GLN A 1 108 ? 20.295 -8.738 -61.871 1.00 92.81 108 GLN A CA 1
ATOM 873 C C . GLN A 1 108 ? 21.360 -8.209 -62.837 1.00 92.81 108 GLN A C 1
ATOM 875 O O . GLN A 1 108 ? 21.176 -8.330 -64.045 1.00 92.81 108 GLN A O 1
ATOM 880 N N . ALA A 1 109 ? 22.471 -7.670 -62.325 1.00 92.44 109 ALA A N 1
ATOM 881 C CA . ALA A 1 109 ? 23.584 -7.220 -63.161 1.00 92.44 109 ALA A CA 1
ATOM 882 C C . ALA A 1 109 ? 24.182 -8.379 -63.974 1.00 92.44 109 ALA A C 1
ATOM 884 O O . ALA A 1 109 ? 24.322 -8.269 -65.187 1.00 92.44 109 ALA A O 1
ATOM 885 N N . VAL A 1 110 ? 24.422 -9.528 -63.331 1.00 92.81 110 VAL A N 1
ATOM 886 C CA . VAL A 1 110 ? 24.929 -10.731 -64.012 1.00 92.81 110 VAL A CA 1
ATOM 887 C C . VAL A 1 110 ? 23.962 -11.213 -65.099 1.00 92.81 110 VAL A C 1
ATOM 889 O O . VAL A 1 110 ? 24.390 -11.550 -66.201 1.00 92.81 110 VAL A O 1
ATOM 892 N N . LEU A 1 111 ? 22.654 -11.229 -64.826 1.00 91.12 111 LEU A N 1
ATOM 893 C CA . LEU A 1 111 ? 21.648 -11.606 -65.827 1.00 91.12 111 LEU A CA 1
ATOM 894 C C . LEU A 1 111 ? 21.611 -10.632 -67.014 1.00 91.12 111 LEU A C 1
ATOM 896 O O . LEU A 1 111 ? 21.476 -11.070 -68.158 1.00 91.12 111 LEU A O 1
ATOM 900 N N . ALA A 1 112 ? 21.740 -9.329 -66.758 1.00 89.44 112 ALA A N 1
ATOM 901 C CA . ALA A 1 112 ? 21.774 -8.311 -67.803 1.00 89.44 112 ALA A CA 1
ATOM 902 C C . ALA A 1 112 ? 23.018 -8.449 -68.696 1.00 89.44 112 ALA A C 1
ATOM 904 O O . ALA A 1 112 ? 22.897 -8.378 -69.920 1.00 89.44 112 ALA A O 1
ATOM 905 N N . ASP A 1 113 ? 24.186 -8.717 -68.108 1.00 88.38 113 ASP A N 1
ATOM 906 C CA . ASP A 1 113 ? 25.429 -8.948 -68.850 1.00 88.38 113 ASP A CA 1
ATOM 907 C C . ASP A 1 113 ? 25.322 -10.180 -69.759 1.00 88.38 113 ASP A C 1
ATOM 909 O O . ASP A 1 113 ? 25.650 -10.108 -70.945 1.00 88.38 113 ASP A O 1
ATOM 913 N N . VAL A 1 114 ? 24.783 -11.293 -69.246 1.00 84.00 114 VAL A N 1
ATOM 914 C CA . VAL A 1 114 ? 24.551 -12.510 -70.044 1.00 84.00 114 VAL A CA 1
ATOM 915 C C . VAL A 1 114 ? 23.571 -12.247 -71.189 1.00 84.00 114 VAL A C 1
ATOM 917 O O . VAL A 1 114 ? 23.810 -12.687 -72.313 1.00 84.00 114 VAL A O 1
ATOM 920 N N . SER A 1 115 ? 22.489 -11.506 -70.936 1.00 75.31 115 SER A N 1
ATOM 921 C CA . SER A 1 115 ? 21.533 -11.134 -71.983 1.00 75.31 115 SER A CA 1
ATOM 922 C C . SER A 1 115 ? 22.199 -10.294 -73.076 1.00 75.31 115 SER A C 1
ATOM 924 O O . SER A 1 115 ? 22.012 -10.578 -74.254 1.00 75.31 115 SER A O 1
ATOM 926 N N . ASN A 1 116 ? 23.000 -9.289 -72.717 1.00 70.81 116 ASN A N 1
ATOM 927 C CA . ASN A 1 116 ? 23.675 -8.426 -73.691 1.00 70.81 116 ASN A CA 1
ATOM 928 C C . ASN A 1 116 ? 24.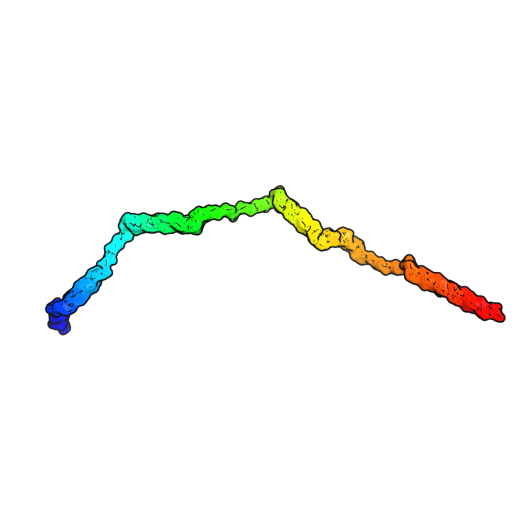669 -9.190 -74.573 1.00 70.81 116 ASN A C 1
ATOM 930 O O . ASN A 1 116 ? 24.764 -8.900 -75.761 1.00 70.81 116 ASN A O 1
ATOM 934 N N . ILE A 1 117 ? 25.366 -10.190 -74.029 1.00 68.75 117 ILE A N 1
ATOM 935 C CA . ILE A 1 117 ? 26.257 -11.050 -74.821 1.00 68.75 117 ILE A CA 1
ATOM 936 C C . ILE A 1 117 ? 25.466 -11.821 -75.889 1.00 68.75 117 ILE A C 1
ATOM 938 O O . ILE A 1 117 ? 25.915 -11.914 -77.027 1.00 68.75 117 ILE A O 1
ATOM 942 N N . ILE A 1 118 ? 24.272 -12.321 -75.552 1.00 63.62 118 ILE A N 1
ATOM 943 C CA . ILE A 1 118 ? 23.417 -13.063 -76.492 1.00 63.62 118 ILE A CA 1
ATOM 944 C C . ILE A 1 118 ? 22.904 -12.166 -77.627 1.00 63.62 118 ILE A C 1
ATOM 946 O O . ILE A 1 118 ? 22.810 -12.628 -78.755 1.00 63.62 118 ILE A O 1
ATOM 950 N N . TYR A 1 119 ? 22.589 -10.895 -77.361 1.00 58.94 119 TYR A N 1
ATOM 951 C CA . TYR A 1 119 ? 22.121 -9.960 -78.397 1.00 58.94 119 TYR A CA 1
ATOM 952 C C . TYR A 1 119 ? 23.237 -9.436 -79.324 1.00 58.94 119 TYR A C 1
ATOM 954 O O . TYR A 1 119 ? 22.929 -8.813 -80.339 1.00 58.94 119 TYR A O 1
ATOM 962 N N . VAL A 1 120 ? 24.512 -9.641 -78.975 1.00 57.44 120 VAL A N 1
ATOM 963 C CA . VAL A 1 120 ? 25.687 -9.175 -79.741 1.00 57.44 120 VAL A CA 1
ATOM 964 C C . VAL A 1 120 ? 26.353 -10.313 -80.545 1.00 57.44 120 VAL A C 1
ATOM 966 O O . VAL A 1 120 ? 27.228 -10.042 -81.369 1.00 57.44 120 VAL A O 1
ATOM 969 N N . MET A 1 121 ? 25.925 -11.568 -80.350 1.00 51.06 121 MET A N 1
ATOM 970 C CA . MET A 1 121 ? 26.254 -12.726 -81.204 1.00 51.06 121 MET A CA 1
ATOM 971 C C . MET A 1 121 ? 25.197 -12.943 -82.287 1.00 51.06 121 MET A C 1
ATOM 973 O O . MET A 1 121 ? 25.597 -13.396 -83.382 1.00 51.06 121 MET A O 1
#

Sequence (121 aa):
MLALNSARIASDALYKKDFNMSKTKFHLPVDMLTIELAKKCQVQVNDFNYRTRLHNWTCLPDSTDVVQARKTYDLQSDAVYKSDLEWLRGCGWNPHESVEVLKVKHAQAVLADVSNIIYVM

Secondary structure (DSSP, 8-state):
-HHHHHHHHS-HHHHHHHHHHHTT-----TT-HHHHHHHHHHHHH-HHHHS---------TTSHHHHHHHHHHHHH-HHHHHHTTGGGTT----GGG-HHHHHHHHHHHHHHHHHHHHHH-

Foldseek 3Di:
DVVVVVVCVVDPVNVVVVVVVVVVDDDDDCPPPVNVVVVVVVCCPPPVNVDDPPPDPPPDCPHPVNVVVVVVCCVVDPCNVCVVVCVCVPVDDDCCPPPVNVVVVVVVVVVVVVVVVVVVD

Organism: NCBI:txid62062

Radius of gyration: 50.38 Å; chains: 1; bou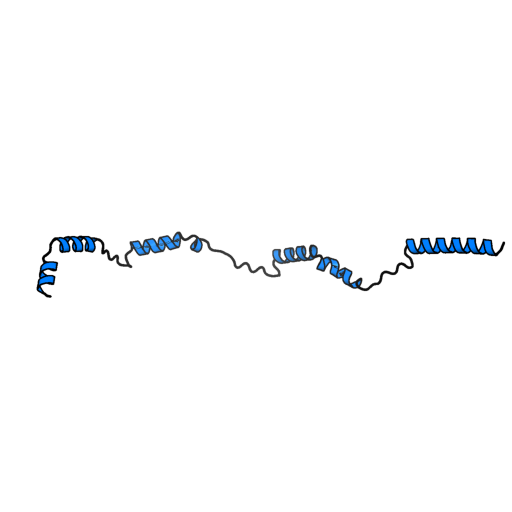nding box: 94×29×129 Å

InterPro domains:
  IPR000900 Nebulin repeat [PF00880] (2-23)
  IPR000900 Nebulin repeat [PF00880] (65-88)
  IPR000900 Nebulin repeat [PS51216] (56-90)
  IPR000900 Nebulin repeat [SM00227] (26-56)
  IPR000900 Nebulin repeat [SM00227] (57-87)
  IPR013998 Nebulin-like [PR00510] (16-35)
  IPR013998 Nebulin-like [PR00510] (37-52)
  IPR013998 Nebulin-like [PR00510] (55-73)
  IPR013998 Nebulin-like [PR00510] (87-103)
  IPR055297 Nebulin/Nebulette [PTHR11039] (2-113)